Protein AF-A0AAD6W6A5-F1 (afdb_monomer_lite)

Sequence (103 aa):
MQERSLSLMQMAKISSALYDYQSNKKLVYVSILTSPTIGGVTASFGMLGDIIIVEPNAYIAFAGKRVIEQTLNKTIPEGSQAVEFFTWVGHPSKKKRWRMVSF

Organism: NCBI:txid444605

Foldseek 3Di:
DVCPVVVLVVQVVVQVVVCCCCPVVVDFFEAEDAAPAEASCLVGPNVVGLEYEYEFQHQYYNDDQVVVCVVVVDHDDPSCRTPVVCDDPDDPVCVPRYDHDYD

Secondary structure (DSSP, 8-state):
-TTTHHHHHHHHHHHHHHHHHHHTS----EEEE-S-EETTTTTTGGG--SEEEE-TT-BEESS-HHHHHHHHTSPPPTTTTBGGG------GGGTTT--EE--

Radius of gyration: 15.16 Å; chains: 1; bounding box: 34×35×39 Å

pLDDT: mean 79.55, std 20.35, range [32.75, 97.12]

Structure (mmCIF, N/CA/C/O backbone):
data_AF-A0AAD6W6A5-F1
#
_entry.id   AF-A0AAD6W6A5-F1
#
loop_
_atom_site.group_PDB
_atom_site.id
_atom_site.type_symbol
_atom_site.label_atom_id
_atom_site.label_alt_id
_atom_site.label_comp_id
_atom_site.label_asym_id
_atom_site.label_entity_id
_atom_site.label_seq_id
_atom_site.pdbx_PDB_ins_code
_atom_site.Cartn_x
_atom_site.Cartn_y
_atom_site.Cartn_z
_atom_site.occupancy
_atom_site.B_iso_or_equiv
_atom_site.auth_seq_id
_atom_site.auth_comp_id
_atom_site.auth_asym_id
_atom_site.auth_atom_id
_atom_site.pdbx_PDB_model_num
ATOM 1 N N . MET A 1 1 ? 10.899 11.570 -2.367 1.00 80.50 1 MET A N 1
ATOM 2 C CA . MET A 1 1 ? 12.221 11.218 -1.776 1.00 80.50 1 MET A CA 1
ATOM 3 C C . MET A 1 1 ? 12.860 12.372 -1.004 1.00 80.50 1 MET A C 1
ATOM 5 O O . MET A 1 1 ? 13.710 12.124 -0.160 1.00 80.50 1 MET A O 1
ATOM 9 N N . GLN A 1 2 ? 12.456 13.614 -1.272 1.00 96.31 2 GLN A N 1
ATOM 10 C CA . GLN A 1 2 ? 12.954 14.851 -0.672 1.00 96.31 2 GLN A CA 1
ATOM 11 C C . GLN A 1 2 ? 12.863 14.818 0.863 1.00 96.31 2 GLN A C 1
ATOM 13 O O . GLN A 1 2 ? 13.808 15.197 1.547 1.00 96.31 2 GLN A O 1
ATOM 18 N N . GLU A 1 3 ? 11.777 14.250 1.390 1.00 94.06 3 GLU A N 1
ATOM 19 C CA . GLU A 1 3 ? 11.543 14.070 2.830 1.00 94.06 3 GLU A CA 1
ATOM 20 C C . GLU A 1 3 ? 12.260 12.849 3.444 1.00 94.06 3 GLU A C 1
ATOM 22 O O . GLU A 1 3 ? 12.186 12.621 4.649 1.00 94.06 3 GLU A O 1
ATOM 27 N N . ARG A 1 4 ? 12.978 12.051 2.639 1.00 93.31 4 ARG A N 1
ATOM 28 C CA . ARG A 1 4 ? 13.783 10.889 3.063 1.00 93.31 4 ARG A CA 1
ATOM 29 C C . ARG A 1 4 ? 13.046 9.987 4.070 1.00 93.31 4 ARG A C 1
ATOM 31 O O . ARG A 1 4 ? 11.951 9.508 3.781 1.00 93.31 4 ARG A O 1
ATOM 38 N N . SER A 1 5 ? 13.633 9.744 5.241 1.00 94.81 5 SER A N 1
ATOM 39 C CA . SER A 1 5 ? 13.088 8.875 6.287 1.00 94.81 5 SER A CA 1
ATOM 40 C C . SER A 1 5 ? 11.726 9.332 6.810 1.00 94.81 5 SER A C 1
ATOM 42 O O . SER A 1 5 ? 10.935 8.479 7.197 1.00 94.81 5 SER A O 1
ATOM 44 N N . LEU A 1 6 ? 11.397 10.629 6.769 1.00 95.81 6 LEU A N 1
ATOM 45 C CA . LEU A 1 6 ? 10.080 11.108 7.201 1.00 95.81 6 LEU A CA 1
ATOM 46 C C . LEU A 1 6 ? 8.965 10.542 6.319 1.00 95.81 6 LEU A C 1
ATOM 48 O O . LEU A 1 6 ? 7.936 10.117 6.843 1.00 95.81 6 LEU A O 1
ATOM 52 N N . SER A 1 7 ? 9.203 10.450 5.006 1.00 94.44 7 SER A N 1
ATOM 53 C CA . SER A 1 7 ? 8.255 9.823 4.076 1.00 94.44 7 SER A CA 1
ATOM 54 C C . SER A 1 7 ? 8.110 8.316 4.313 1.00 94.44 7 SER A C 1
ATOM 56 O O . SER A 1 7 ? 7.008 7.784 4.210 1.00 94.44 7 SER A O 1
ATOM 58 N N . LEU A 1 8 ? 9.189 7.635 4.719 1.00 94.25 8 LEU A N 1
ATOM 59 C CA . LEU A 1 8 ? 9.141 6.218 5.091 1.00 94.25 8 LEU A CA 1
ATOM 60 C C . LEU A 1 8 ? 8.322 6.004 6.373 1.00 94.25 8 LEU A C 1
ATOM 62 O O . LEU A 1 8 ? 7.488 5.105 6.436 1.00 94.25 8 LEU A O 1
ATOM 66 N N . MET A 1 9 ? 8.509 6.860 7.381 1.00 96.88 9 MET A N 1
ATOM 67 C CA . MET A 1 9 ? 7.797 6.749 8.658 1.00 96.88 9 MET A CA 1
ATOM 68 C C . MET A 1 9 ? 6.283 6.949 8.525 1.00 96.88 9 MET A C 1
ATOM 70 O O . MET A 1 9 ? 5.530 6.419 9.345 1.00 96.88 9 MET A O 1
ATOM 74 N N . GLN A 1 10 ? 5.805 7.629 7.475 1.00 96.00 10 GLN A N 1
ATOM 75 C CA . GLN A 1 10 ? 4.363 7.729 7.214 1.00 96.00 10 GLN A CA 1
ATOM 76 C C . GLN A 1 10 ? 3.717 6.359 6.989 1.00 96.00 10 GLN A C 1
ATOM 78 O O . GLN A 1 10 ? 2.579 6.153 7.407 1.00 96.00 10 GLN A O 1
ATOM 83 N N . MET A 1 11 ? 4.443 5.398 6.408 1.00 95.56 11 MET A N 1
ATOM 84 C CA . MET A 1 11 ? 3.934 4.038 6.224 1.00 95.56 11 MET A CA 1
ATOM 85 C C . MET A 1 11 ? 3.607 3.390 7.567 1.00 95.56 11 MET A C 1
ATOM 87 O O . MET A 1 11 ? 2.512 2.857 7.742 1.00 95.56 11 MET A O 1
ATOM 91 N N . ALA A 1 12 ? 4.530 3.476 8.527 1.00 95.06 12 ALA A N 1
ATOM 92 C CA . ALA A 1 12 ? 4.332 2.930 9.864 1.00 95.06 12 ALA A CA 1
ATOM 93 C C . ALA A 1 12 ? 3.189 3.651 10.591 1.00 95.06 12 ALA A C 1
ATOM 95 O O . ALA A 1 12 ? 2.291 2.995 11.113 1.00 95.06 12 ALA A O 1
ATOM 96 N N . LYS A 1 13 ? 3.175 4.990 10.546 1.00 97.12 13 LYS A N 1
ATOM 97 C CA . LYS A 1 13 ? 2.155 5.826 11.196 1.00 97.12 13 LYS A CA 1
ATOM 98 C C . LYS A 1 13 ? 0.737 5.520 10.709 1.00 97.12 13 LYS A C 1
ATOM 100 O O . LYS A 1 13 ? -0.180 5.383 11.515 1.00 97.12 13 LYS A O 1
ATOM 105 N N . ILE A 1 14 ? 0.535 5.446 9.395 1.00 96.44 14 ILE A N 1
ATOM 106 C CA . ILE A 1 14 ? -0.797 5.194 8.833 1.00 96.44 14 ILE A CA 1
ATOM 107 C C . ILE A 1 14 ? -1.198 3.737 9.083 1.00 96.44 14 ILE A C 1
ATOM 109 O O . ILE A 1 14 ? -2.343 3.478 9.441 1.00 96.44 14 ILE A O 1
ATOM 113 N N . SER A 1 15 ? -0.258 2.793 8.975 1.00 95.19 15 SER A N 1
ATOM 114 C CA . SER A 1 15 ? -0.541 1.375 9.236 1.00 95.19 15 SER A CA 1
ATOM 115 C C . SER A 1 15 ? -0.937 1.120 10.693 1.00 95.19 15 SER A C 1
ATOM 117 O O . SER A 1 15 ? -1.866 0.354 10.936 1.00 95.19 15 SER A O 1
ATOM 119 N N . SER A 1 16 ? -0.297 1.784 11.664 1.00 95.69 16 SER A N 1
ATOM 120 C CA . SER A 1 16 ? -0.677 1.663 13.078 1.00 95.69 16 SER A CA 1
ATOM 121 C C . SER A 1 16 ? -2.055 2.269 13.350 1.00 95.69 16 SER A C 1
ATOM 123 O O . SER A 1 16 ? -2.881 1.647 14.011 1.00 95.69 16 SER A O 1
ATOM 125 N N . ALA A 1 17 ? -2.345 3.443 12.781 1.00 96.19 17 ALA A N 1
ATOM 126 C CA . ALA A 1 17 ? -3.661 4.065 12.908 1.00 96.19 17 ALA A CA 1
ATOM 127 C C . ALA A 1 17 ? -4.771 3.199 12.286 1.00 96.19 17 ALA A C 1
ATOM 129 O O . ALA A 1 17 ? -5.862 3.078 12.847 1.00 96.19 17 ALA A O 1
ATOM 130 N N . LEU A 1 18 ? -4.487 2.568 11.144 1.00 95.19 18 LEU A N 1
ATOM 131 C CA . LEU A 1 18 ? -5.414 1.659 10.482 1.00 95.19 18 LEU A CA 1
ATOM 132 C C . LEU A 1 18 ? -5.638 0.375 11.293 1.00 95.19 18 LEU A C 1
ATOM 134 O O . LEU A 1 18 ? -6.773 -0.084 11.413 1.00 95.19 18 LEU A O 1
ATOM 138 N N . TYR A 1 19 ? -4.585 -0.171 11.903 1.00 93.94 19 TYR A N 1
ATOM 139 C CA . TYR A 1 19 ? -4.708 -1.319 12.797 1.00 93.94 19 TYR A CA 1
ATOM 140 C C . TYR A 1 19 ? -5.647 -1.024 13.973 1.00 93.94 19 TYR A C 1
ATOM 142 O O . TYR A 1 19 ? -6.526 -1.835 14.268 1.00 93.94 19 TYR A O 1
ATOM 150 N N . ASP A 1 20 ? -5.519 0.146 14.601 1.00 94.75 20 ASP A N 1
ATOM 151 C CA . ASP A 1 20 ? -6.417 0.565 15.681 1.00 94.75 20 ASP A CA 1
ATOM 152 C C . ASP A 1 20 ? -7.855 0.779 15.185 1.00 94.75 20 ASP A C 1
ATOM 154 O O . ASP A 1 20 ? -8.818 0.407 15.863 1.00 94.75 20 ASP A O 1
ATOM 158 N N . TYR A 1 21 ? -8.019 1.339 13.984 1.00 94.56 21 TYR A N 1
ATOM 159 C CA . TYR A 1 21 ? -9.320 1.522 13.339 1.00 94.56 21 TYR A CA 1
ATOM 160 C C . TYR A 1 21 ? -10.046 0.185 13.105 1.00 94.56 21 TYR A C 1
ATOM 162 O O . TYR A 1 21 ? -11.229 0.052 13.427 1.00 94.56 21 TYR A O 1
ATOM 170 N N . GLN A 1 22 ? -9.333 -0.832 12.620 1.00 92.44 22 GLN A N 1
ATOM 171 C CA . GLN A 1 22 ? -9.902 -2.155 12.360 1.00 92.44 22 GLN A CA 1
ATOM 172 C C . GLN A 1 22 ? -10.069 -2.990 13.638 1.00 92.44 22 GLN A C 1
ATOM 174 O O . GLN A 1 22 ? -11.074 -3.681 13.793 1.00 92.44 22 GLN A O 1
ATOM 179 N N . SER A 1 23 ? -9.108 -2.941 14.564 1.00 89.44 23 SER A N 1
ATOM 180 C CA . SER A 1 23 ? -9.074 -3.832 15.735 1.00 89.44 23 SER A CA 1
ATOM 181 C C . SER A 1 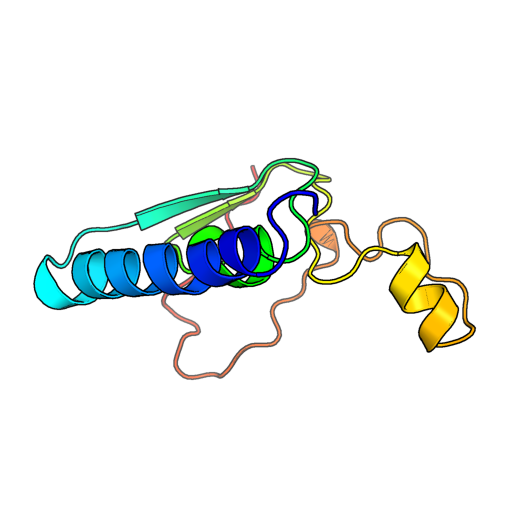23 ? -9.885 -3.291 16.909 1.00 89.44 23 SER A C 1
ATOM 183 O O . SER A 1 23 ? -10.713 -4.011 17.468 1.00 89.44 23 SER A O 1
ATOM 185 N N . ASN A 1 24 ? -9.687 -2.018 17.265 1.00 90.75 24 ASN A N 1
ATOM 186 C CA . ASN A 1 24 ? -10.330 -1.420 18.437 1.00 90.75 24 ASN A CA 1
ATOM 187 C C . ASN A 1 24 ? -11.721 -0.885 18.093 1.00 90.75 24 ASN A C 1
ATOM 189 O O . ASN A 1 24 ? -12.669 -1.100 18.845 1.00 90.75 24 AS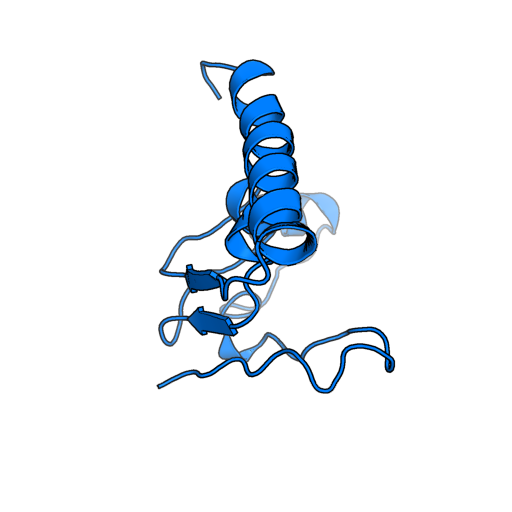N A O 1
ATOM 193 N N . LYS A 1 25 ? -11.857 -0.209 16.943 1.00 92.94 25 LYS A N 1
ATOM 194 C CA . LYS A 1 25 ? -13.139 0.382 16.519 1.00 92.94 25 LYS A CA 1
ATOM 195 C C . LYS A 1 25 ? -14.007 -0.565 15.689 1.00 92.94 25 LYS A C 1
ATOM 197 O O . LYS A 1 25 ? -15.194 -0.295 15.542 1.00 92.94 25 LYS A O 1
ATOM 202 N N . LYS A 1 26 ? -13.446 -1.675 15.189 1.00 91.44 26 LYS A N 1
ATOM 203 C CA . LYS A 1 26 ? -14.151 -2.687 14.377 1.00 91.44 26 LYS A CA 1
ATOM 204 C C . LYS A 1 26 ? -14.855 -2.095 13.150 1.00 91.44 26 LYS A C 1
ATOM 206 O O . LYS A 1 26 ? -15.932 -2.547 12.770 1.00 91.44 26 LYS A O 1
ATOM 211 N N . LEU A 1 27 ? -14.249 -1.076 12.545 1.00 93.50 27 LEU A N 1
ATOM 212 C CA . LEU A 1 27 ? -14.775 -0.421 11.352 1.00 93.50 27 LEU A CA 1
ATOM 213 C C . LEU A 1 27 ? -14.138 -1.002 10.086 1.00 93.50 27 LEU A C 1
ATOM 215 O O . LEU A 1 27 ? -12.993 -1.452 10.102 1.00 93.50 27 LEU A O 1
ATOM 219 N N . VAL A 1 28 ? -14.901 -0.987 8.993 1.00 93.12 28 VAL A N 1
ATOM 220 C CA . VAL A 1 28 ? -14.470 -1.506 7.690 1.00 93.12 28 VAL A CA 1
ATOM 221 C C . VAL A 1 28 ? -13.638 -0.453 6.972 1.00 93.12 28 VAL A C 1
ATOM 223 O O . VAL A 1 28 ? -14.080 0.684 6.819 1.00 93.12 28 VAL A O 1
ATOM 226 N N . TYR A 1 29 ? -12.460 -0.843 6.490 1.00 93.50 29 TYR A N 1
ATOM 227 C CA . TYR A 1 29 ? -11.640 -0.002 5.624 1.00 93.50 29 TYR A CA 1
ATOM 228 C C . TYR A 1 29 ? -11.661 -0.533 4.189 1.00 93.50 29 TYR A C 1
ATOM 230 O O . TYR A 1 29 ? -11.336 -1.695 3.942 1.00 93.50 29 TYR A O 1
ATOM 238 N N . VAL A 1 30 ? -12.042 0.324 3.241 1.00 93.38 30 VAL A N 1
ATOM 239 C CA . VAL A 1 30 ? -12.028 0.013 1.807 1.00 93.38 30 VAL A CA 1
ATOM 240 C C . VAL A 1 30 ? -10.898 0.798 1.155 1.00 93.38 30 VAL A C 1
ATOM 242 O O . VAL A 1 30 ? -10.874 2.026 1.215 1.00 93.38 30 VAL A O 1
ATOM 245 N N . SER A 1 31 ? -9.964 0.080 0.540 1.00 92.12 31 SER A N 1
ATOM 246 C CA . SER A 1 31 ? -8.871 0.653 -0.239 1.00 92.12 31 SER A CA 1
ATOM 247 C C . SER A 1 31 ? -9.256 0.643 -1.712 1.00 92.12 31 SER A C 1
ATOM 249 O O . SER A 1 31 ? -9.648 -0.396 -2.240 1.00 92.12 31 SER A O 1
ATOM 251 N N . ILE A 1 32 ? -9.163 1.794 -2.372 1.00 92.25 32 ILE A N 1
ATOM 252 C CA . ILE A 1 32 ? -9.357 1.912 -3.818 1.00 92.25 32 ILE A CA 1
ATOM 253 C C . ILE A 1 32 ? -7.995 2.237 -4.416 1.00 92.25 32 ILE A C 1
ATOM 255 O O . ILE A 1 32 ? -7.450 3.312 -4.169 1.00 92.25 32 ILE A O 1
ATOM 259 N N . LEU A 1 33 ? -7.433 1.289 -5.158 1.00 90.56 33 LEU A N 1
ATOM 260 C CA . LEU A 1 33 ? -6.138 1.436 -5.800 1.00 90.56 33 LEU A CA 1
ATOM 261 C C . LEU A 1 33 ? -6.336 1.786 -7.274 1.00 90.56 33 LEU A C 1
ATOM 263 O O . LEU A 1 33 ? -7.027 1.084 -8.011 1.00 90.56 33 LEU A O 1
ATOM 267 N N . THR A 1 34 ? -5.706 2.872 -7.704 1.00 90.88 34 THR A N 1
ATOM 268 C CA . THR A 1 34 ? -5.730 3.341 -9.092 1.00 90.88 34 THR A CA 1
ATOM 269 C C . THR A 1 34 ? -4.321 3.346 -9.671 1.00 90.88 34 THR A C 1
ATOM 271 O O . THR A 1 34 ? -3.319 3.217 -8.954 1.00 90.88 34 THR A O 1
ATOM 274 N N . SER A 1 35 ? -4.226 3.438 -10.995 1.00 88.75 35 SER A N 1
ATOM 275 C CA . SER A 1 35 ? -2.935 3.441 -11.678 1.00 88.75 35 SER A CA 1
ATOM 276 C C . SER A 1 35 ? -2.251 4.816 -11.594 1.00 88.75 35 SER A C 1
ATOM 278 O O . SER A 1 35 ? -2.888 5.808 -11.948 1.00 88.75 35 SER A O 1
ATOM 280 N N . PRO A 1 36 ? -0.955 4.918 -11.230 1.00 90.75 36 PRO A N 1
ATOM 281 C CA . PRO A 1 36 ? -0.080 3.891 -10.661 1.00 90.75 36 PRO A CA 1
ATOM 282 C C . PRO A 1 36 ? -0.067 3.917 -9.120 1.00 90.75 36 PRO A C 1
ATOM 284 O O . PRO A 1 36 ? 0.105 4.973 -8.513 1.00 90.75 36 PRO A O 1
ATOM 287 N N . THR A 1 37 ? -0.104 2.746 -8.473 1.00 91.88 37 THR A N 1
ATOM 288 C CA . THR A 1 37 ? 0.141 2.624 -7.023 1.00 91.88 37 THR A CA 1
ATOM 289 C C . THR A 1 37 ? 1.335 1.706 -6.772 1.00 91.88 37 THR A C 1
ATOM 291 O O . THR A 1 37 ? 1.249 0.485 -6.917 1.00 91.88 37 THR A O 1
ATOM 294 N N . ILE A 1 38 ? 2.487 2.297 -6.427 1.00 90.56 38 ILE A N 1
ATOM 295 C CA . ILE A 1 38 ? 3.759 1.571 -6.302 1.00 90.56 38 ILE A CA 1
ATOM 296 C C . ILE A 1 38 ? 4.439 1.846 -4.954 1.00 90.56 38 ILE A C 1
ATOM 298 O O . ILE A 1 38 ? 4.309 2.929 -4.379 1.00 90.56 38 ILE A O 1
ATOM 302 N N . GLY A 1 39 ? 5.238 0.897 -4.467 1.00 91.56 39 GLY A N 1
ATOM 303 C CA . GLY A 1 39 ? 6.201 1.140 -3.395 1.00 91.56 39 GLY A CA 1
ATOM 304 C C . GLY A 1 39 ? 5.551 1.233 -2.027 1.00 91.56 39 GLY A C 1
ATOM 305 O O . GLY A 1 39 ? 4.833 0.327 -1.606 1.00 91.56 39 GLY A O 1
ATOM 306 N N . GLY A 1 40 ? 5.847 2.317 -1.307 1.00 91.94 40 GLY A N 1
ATOM 307 C CA . GLY A 1 40 ? 5.471 2.467 0.097 1.00 91.94 40 GLY A CA 1
ATOM 308 C C . GLY A 1 40 ? 3.962 2.472 0.346 1.00 91.94 40 GLY A C 1
ATOM 309 O O . GLY A 1 40 ? 3.511 1.938 1.355 1.00 91.94 40 GLY A O 1
ATOM 310 N N . VAL A 1 41 ? 3.167 3.007 -0.583 1.00 93.25 41 VAL A N 1
ATOM 311 C CA . VAL A 1 41 ? 1.696 2.998 -0.477 1.00 93.25 41 VAL A CA 1
ATOM 312 C C . VAL A 1 41 ? 1.163 1.569 -0.592 1.00 93.25 41 VAL A C 1
ATOM 314 O O . VAL A 1 41 ? 0.420 1.118 0.279 1.00 93.25 41 VAL A O 1
ATOM 317 N N . THR A 1 42 ? 1.618 0.825 -1.604 1.00 91.38 42 THR A N 1
ATOM 318 C CA . THR A 1 42 ? 1.261 -0.587 -1.814 1.00 91.38 42 THR A CA 1
ATOM 319 C C . THR A 1 42 ? 1.713 -1.472 -0.652 1.00 91.38 42 THR A C 1
ATOM 321 O O . THR A 1 42 ? 0.994 -2.381 -0.262 1.00 91.38 42 THR A O 1
ATOM 324 N N . ALA A 1 43 ? 2.878 -1.198 -0.057 1.00 89.69 43 ALA A N 1
ATOM 325 C CA . ALA A 1 43 ? 3.406 -1.937 1.097 1.00 89.69 43 ALA A CA 1
ATOM 326 C C . ALA A 1 43 ? 2.847 -1.492 2.460 1.00 89.69 43 ALA A C 1
ATOM 328 O O . ALA A 1 43 ? 3.284 -2.003 3.491 1.00 89.69 43 ALA A O 1
ATOM 329 N N . SER A 1 44 ? 1.926 -0.529 2.492 1.00 92.75 44 SER A N 1
ATOM 330 C CA . SER A 1 44 ? 1.298 -0.053 3.725 1.00 92.75 44 SER A CA 1
ATOM 331 C C . SER A 1 44 ? -0.223 -0.084 3.591 1.00 92.75 44 SER A C 1
ATOM 333 O O . SER A 1 44 ? -0.794 -1.121 3.260 1.00 92.75 44 SER A O 1
ATOM 335 N N . PHE A 1 45 ? -0.896 1.037 3.837 1.00 93.06 45 PHE A N 1
ATOM 336 C CA . PHE A 1 45 ? -2.351 1.122 3.903 1.00 93.06 45 PHE A CA 1
ATOM 337 C C . PHE A 1 45 ? -3.048 0.670 2.614 1.00 93.06 45 PHE A C 1
ATOM 339 O O . PHE A 1 45 ? -4.143 0.121 2.694 1.00 93.06 45 PHE A O 1
ATOM 346 N N . GLY A 1 46 ? -2.401 0.801 1.451 1.00 90.69 46 GLY A N 1
ATOM 347 C CA . GLY A 1 46 ? -2.971 0.382 0.171 1.00 90.69 46 GLY A CA 1
ATOM 348 C C . GLY A 1 46 ? -3.384 -1.095 0.139 1.00 90.69 46 GLY A C 1
ATOM 349 O O . GLY A 1 46 ? -4.427 -1.421 -0.426 1.00 90.69 46 GLY A O 1
ATOM 350 N N . MET A 1 47 ? -2.622 -1.973 0.801 1.00 90.06 47 MET A N 1
ATOM 351 C CA . MET A 1 47 ? -2.868 -3.423 0.825 1.00 90.06 47 MET A CA 1
ATOM 352 C C . MET A 1 47 ? -3.435 -3.928 2.169 1.00 90.06 47 MET A C 1
ATOM 354 O O . MET A 1 47 ? -3.558 -5.132 2.383 1.00 90.06 47 MET A O 1
ATOM 358 N N . LEU A 1 48 ? -3.787 -3.025 3.093 1.00 90.50 48 LEU A N 1
ATOM 359 C CA . LEU A 1 48 ? -4.309 -3.363 4.428 1.00 90.50 48 LEU A CA 1
ATOM 360 C C . LEU A 1 48 ? -5.838 -3.180 4.570 1.00 90.50 48 LEU A C 1
ATOM 362 O O . LEU A 1 48 ? -6.382 -3.405 5.652 1.00 90.50 48 LEU A O 1
ATOM 366 N N . GLY A 1 49 ? -6.548 -2.803 3.500 1.00 88.31 49 GLY A N 1
ATOM 367 C CA . GLY A 1 49 ? -8.010 -2.620 3.509 1.00 88.31 49 GLY A CA 1
ATOM 368 C C . GLY A 1 49 ? -8.811 -3.906 3.498 1.00 88.31 49 GLY A C 1
ATOM 369 O O . GLY A 1 49 ? -8.595 -4.730 2.640 1.00 88.31 49 GLY A O 1
ATOM 370 N N . ASP A 1 50 ? -9.800 -4.062 4.380 1.00 87.69 50 ASP A N 1
ATOM 371 C CA . ASP A 1 50 ? -10.679 -5.242 4.406 1.00 87.69 50 ASP A CA 1
ATOM 372 C C . ASP A 1 50 ? -11.265 -5.588 3.027 1.00 87.69 50 ASP A C 1
ATOM 374 O O . ASP A 1 50 ? -11.458 -6.758 2.702 1.00 87.69 50 ASP A O 1
ATOM 378 N N . ILE A 1 51 ? -11.515 -4.564 2.208 1.00 87.56 51 ILE A N 1
ATOM 379 C CA . ILE A 1 51 ? -11.838 -4.702 0.791 1.00 87.56 51 ILE A CA 1
ATOM 380 C C . ILE A 1 51 ? -10.840 -3.857 -0.000 1.00 87.56 51 ILE A C 1
ATOM 382 O O . ILE A 1 51 ? -10.647 -2.680 0.306 1.00 87.56 51 ILE A O 1
ATOM 386 N N . ILE A 1 52 ? -10.237 -4.448 -1.032 1.00 90.38 52 ILE A N 1
ATOM 387 C CA . ILE A 1 52 ? -9.410 -3.729 -2.003 1.00 90.38 52 ILE A CA 1
ATOM 388 C C . ILE A 1 52 ? -10.132 -3.754 -3.346 1.00 90.38 52 ILE A C 1
ATOM 390 O O . ILE A 1 52 ? -10.367 -4.821 -3.915 1.00 90.38 52 ILE A O 1
ATOM 394 N N . ILE A 1 53 ? -10.469 -2.570 -3.839 1.00 88.19 53 ILE A N 1
ATOM 395 C CA . ILE A 1 53 ? -11.018 -2.341 -5.171 1.00 88.19 53 ILE A CA 1
ATOM 396 C C . ILE A 1 53 ? -9.886 -1.803 -6.026 1.00 88.19 53 ILE A C 1
ATOM 398 O O . ILE A 1 53 ? -9.132 -0.935 -5.582 1.00 88.19 53 ILE A O 1
ATOM 402 N N . VAL A 1 54 ? -9.756 -2.320 -7.240 1.00 87.38 54 VAL A N 1
ATOM 403 C CA . VAL A 1 54 ? -8.709 -1.876 -8.150 1.00 87.38 54 VAL A CA 1
ATOM 404 C C . VAL A 1 54 ? -9.294 -1.627 -9.527 1.00 87.38 54 VAL A C 1
ATOM 406 O O . VAL A 1 54 ? -10.118 -2.408 -10.001 1.00 87.38 54 VAL A O 1
ATOM 409 N N . GLU A 1 55 ? -8.870 -0.533 -10.152 1.00 85.56 55 GLU A N 1
ATOM 410 C CA . GLU A 1 55 ? -9.222 -0.221 -11.536 1.00 85.56 55 GLU A CA 1
ATOM 411 C C . GLU A 1 55 ? -8.649 -1.285 -12.503 1.00 85.56 55 GLU A C 1
ATOM 413 O O . GLU A 1 55 ? -7.521 -1.760 -12.299 1.00 85.56 55 GLU A O 1
ATOM 418 N N . PRO A 1 56 ? -9.390 -1.674 -13.559 1.00 80.94 56 PRO A N 1
ATOM 419 C CA . PRO A 1 56 ? -8.867 -2.534 -14.619 1.00 80.94 56 PRO A CA 1
ATOM 420 C C . PRO A 1 56 ? -7.568 -1.981 -15.201 1.00 80.94 56 PRO A C 1
ATOM 422 O O . PRO A 1 56 ? -7.405 -0.771 -15.342 1.00 80.94 56 PRO A O 1
ATOM 425 N N . ASN A 1 57 ? -6.629 -2.861 -15.550 1.00 80.25 57 ASN A N 1
ATOM 426 C CA . ASN A 1 57 ? -5.307 -2.478 -16.064 1.00 80.25 57 ASN A CA 1
ATOM 427 C C . ASN A 1 57 ? -4.470 -1.567 -15.143 1.00 80.25 57 ASN A C 1
ATOM 429 O O . ASN A 1 57 ? -3.449 -1.030 -15.584 1.00 80.25 57 ASN A O 1
ATOM 433 N N . ALA A 1 58 ? -4.838 -1.394 -13.866 1.00 84.81 58 ALA A N 1
ATOM 434 C CA . ALA A 1 58 ? -4.036 -0.570 -12.975 1.00 84.81 58 ALA A CA 1
ATOM 435 C C . ALA A 1 58 ? -2.644 -1.169 -12.748 1.00 84.81 58 ALA A C 1
ATOM 437 O O . ALA A 1 58 ? -2.463 -2.382 -12.622 1.00 84.81 58 ALA A O 1
ATOM 438 N N . TYR A 1 59 ? -1.645 -0.295 -1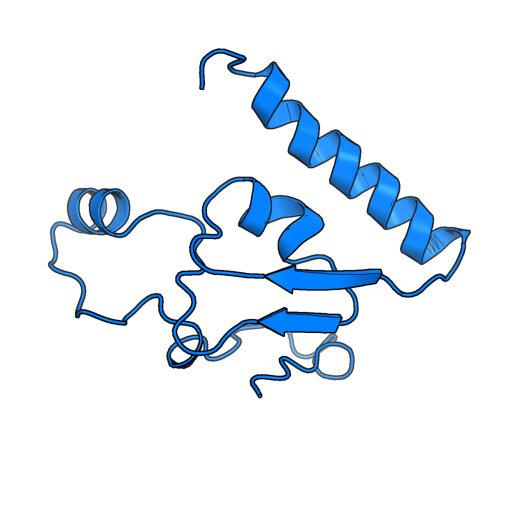2.667 1.00 87.12 59 TYR A N 1
ATOM 439 C CA . TYR A 1 59 ? -0.272 -0.685 -12.392 1.00 87.12 59 TYR A CA 1
ATOM 440 C C . TYR A 1 59 ? -0.011 -0.645 -10.885 1.00 87.12 59 TYR A C 1
ATOM 442 O O . TYR A 1 59 ? 0.237 0.422 -10.311 1.00 87.12 59 TYR A O 1
ATOM 450 N N . ILE A 1 60 ? -0.089 -1.817 -10.247 1.00 87.81 60 ILE A N 1
ATOM 451 C CA . ILE A 1 60 ? 0.049 -1.979 -8.796 1.00 87.81 60 ILE A CA 1
ATOM 452 C C . ILE A 1 60 ? 1.254 -2.865 -8.490 1.00 87.81 60 ILE A C 1
ATOM 454 O O . ILE A 1 60 ? 1.280 -4.044 -8.838 1.00 87.81 60 ILE A O 1
ATOM 458 N N . ALA A 1 61 ? 2.266 -2.321 -7.815 1.00 87.19 61 ALA A N 1
ATOM 459 C CA . ALA A 1 61 ? 3.490 -3.072 -7.534 1.00 87.19 61 ALA A CA 1
ATOM 460 C C . ALA A 1 61 ? 4.193 -2.619 -6.253 1.00 87.19 61 ALA A C 1
ATOM 462 O O . ALA A 1 61 ? 4.012 -1.505 -5.783 1.00 87.19 61 ALA A O 1
ATOM 463 N N . PHE A 1 62 ? 5.059 -3.456 -5.684 1.00 88.12 62 PHE A N 1
ATOM 464 C CA . PHE A 1 62 ? 5.995 -2.976 -4.664 1.00 88.12 62 PHE A CA 1
ATOM 465 C C . PHE A 1 62 ? 7.212 -2.301 -5.310 1.00 88.12 62 PHE A C 1
ATOM 467 O O . PHE A 1 62 ? 7.527 -1.154 -5.012 1.00 88.12 62 PHE A O 1
ATOM 474 N N . ALA A 1 63 ? 7.865 -2.986 -6.246 1.00 88.50 63 ALA A N 1
ATOM 475 C CA . ALA A 1 63 ? 8.990 -2.452 -7.004 1.00 88.50 63 ALA A CA 1
ATOM 476 C C . ALA A 1 63 ? 8.582 -2.187 -8.459 1.00 88.50 63 ALA A C 1
ATOM 478 O O . ALA A 1 63 ? 7.850 -2.973 -9.059 1.00 88.50 63 ALA A O 1
ATOM 479 N N . GLY A 1 64 ? 9.065 -1.087 -9.039 1.00 86.62 64 GLY A N 1
ATOM 480 C CA . GLY A 1 64 ? 8.833 -0.788 -10.453 1.00 86.62 64 GLY A CA 1
ATOM 481 C C . GLY A 1 64 ? 9.585 -1.750 -11.380 1.00 86.62 64 GLY A C 1
ATOM 482 O O . GLY A 1 64 ? 10.649 -2.255 -11.013 1.00 86.62 64 GLY A O 1
ATOM 483 N N . LYS A 1 65 ? 9.066 -1.944 -12.601 1.00 86.38 65 LYS A N 1
ATOM 484 C CA . LYS A 1 65 ? 9.618 -2.846 -13.635 1.00 86.38 65 LYS A CA 1
ATOM 485 C C . LYS A 1 65 ? 11.136 -2.702 -13.783 1.00 86.38 65 LYS A C 1
ATOM 487 O O . LYS A 1 65 ? 11.861 -3.682 -13.656 1.00 86.38 65 LYS A O 1
ATOM 492 N N . ARG A 1 66 ? 11.616 -1.461 -13.922 1.00 87.94 66 ARG A N 1
ATOM 493 C CA . ARG A 1 66 ? 13.044 -1.132 -14.076 1.00 87.94 66 ARG A CA 1
ATOM 494 C C . ARG A 1 66 ? 13.925 -1.727 -12.974 1.00 87.94 66 ARG A C 1
ATOM 496 O O . ARG A 1 66 ? 14.975 -2.279 -13.273 1.00 87.94 66 ARG A O 1
ATOM 503 N N . VAL A 1 67 ? 13.512 -1.616 -11.710 1.00 89.25 67 VAL A N 1
ATOM 504 C CA . VAL A 1 67 ? 14.308 -2.106 -10.569 1.00 89.25 67 VAL A CA 1
ATOM 505 C C . VAL A 1 67 ? 14.377 -3.631 -10.582 1.00 89.25 67 VAL A C 1
ATOM 507 O O . VAL A 1 67 ? 15.430 -4.208 -10.315 1.00 89.25 67 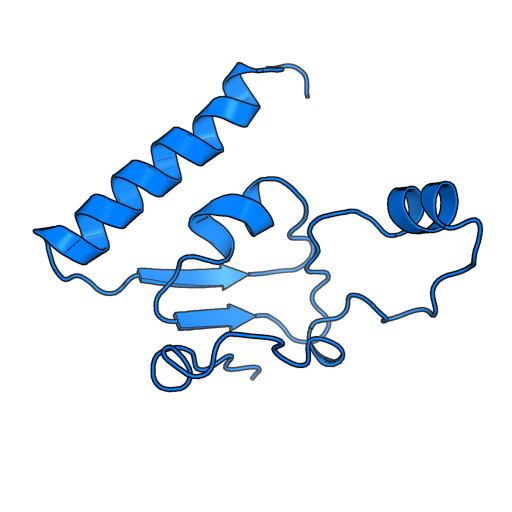VAL A O 1
ATOM 510 N N . ILE A 1 68 ? 13.266 -4.285 -10.922 1.00 87.56 68 ILE A N 1
ATOM 511 C CA . ILE A 1 68 ? 13.192 -5.745 -10.989 1.00 87.56 68 ILE A CA 1
ATOM 512 C C . ILE A 1 68 ? 14.058 -6.268 -12.146 1.00 87.56 68 ILE A C 1
ATOM 514 O O . ILE A 1 68 ? 14.850 -7.183 -11.938 1.00 87.56 68 ILE A O 1
ATOM 518 N N . GLU A 1 69 ? 13.979 -5.657 -13.330 1.00 91.06 69 GLU A N 1
ATOM 519 C CA . GLU A 1 69 ? 14.797 -6.038 -14.491 1.00 91.06 69 GLU A CA 1
ATOM 520 C C . GLU A 1 69 ? 16.293 -5.865 -14.222 1.00 91.06 69 GLU A C 1
ATOM 522 O O . GLU A 1 69 ? 17.079 -6.759 -14.526 1.00 91.06 69 GLU A O 1
ATOM 527 N N . GLN A 1 70 ? 16.684 -4.755 -13.588 1.00 92.19 70 GLN A N 1
ATOM 528 C CA . GLN A 1 70 ? 18.077 -4.506 -13.207 1.00 92.19 70 GLN A CA 1
ATOM 529 C C . GLN A 1 70 ? 18.594 -5.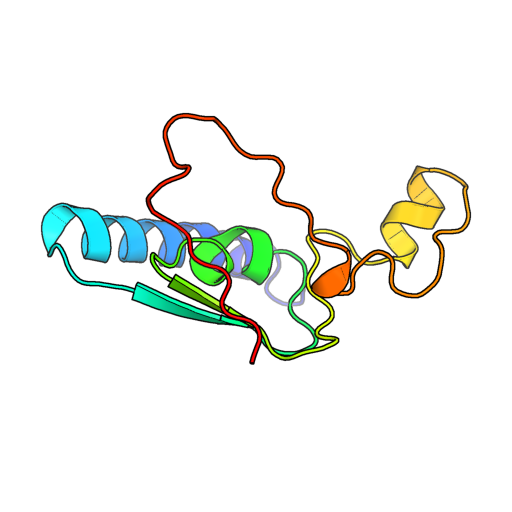518 -12.179 1.00 92.19 70 GLN A C 1
ATOM 531 O O . GLN A 1 70 ? 19.760 -5.893 -12.224 1.00 92.19 70 GLN A O 1
ATOM 536 N N . THR A 1 71 ? 17.736 -5.967 -11.261 1.00 92.06 71 THR A N 1
ATOM 537 C CA . THR A 1 71 ? 18.121 -6.911 -10.202 1.00 92.06 71 THR A CA 1
ATOM 538 C C . THR A 1 71 ? 18.192 -8.348 -10.720 1.00 92.06 71 THR A C 1
ATOM 540 O O . THR A 1 71 ? 19.083 -9.100 -10.337 1.00 92.06 71 THR A O 1
ATOM 543 N N . LEU A 1 72 ? 17.257 -8.745 -11.588 1.00 89.69 72 LEU A N 1
ATOM 544 C CA . LEU A 1 72 ? 17.165 -10.109 -12.123 1.00 89.69 72 LEU A CA 1
ATOM 545 C C . LEU A 1 72 ? 17.943 -10.309 -13.428 1.00 89.69 72 LEU A C 1
ATOM 547 O O . LEU A 1 72 ? 18.076 -11.446 -13.878 1.00 89.69 72 LEU A O 1
ATOM 551 N N . ASN A 1 73 ? 18.424 -9.223 -14.038 1.00 89.31 73 ASN A N 1
ATOM 552 C CA . ASN A 1 73 ? 19.086 -9.196 -15.342 1.00 89.31 73 ASN A CA 1
ATOM 553 C C . ASN A 1 73 ? 18.282 -9.927 -16.438 1.00 89.31 73 ASN A C 1
ATOM 555 O O . ASN A 1 73 ? 18.829 -10.637 -17.281 1.00 89.31 73 ASN A O 1
ATOM 559 N N . LYS A 1 74 ? 16.952 -9.795 -16.376 1.00 87.12 74 LYS A N 1
ATOM 560 C CA . LYS A 1 74 ? 15.977 -10.404 -17.288 1.00 87.12 74 LYS A CA 1
ATOM 561 C C . LYS A 1 74 ? 14.910 -9.380 -17.633 1.00 87.12 74 LYS A C 1
ATOM 563 O O . LYS A 1 74 ? 14.515 -8.599 -16.772 1.00 87.12 74 LYS A O 1
ATOM 568 N N . THR A 1 75 ? 14.428 -9.414 -18.870 1.00 83.38 75 THR A N 1
ATOM 569 C CA . THR A 1 75 ? 13.297 -8.595 -19.303 1.00 83.38 75 THR A CA 1
ATOM 570 C C . THR A 1 75 ? 12.001 -9.152 -18.730 1.00 83.38 75 THR A C 1
ATOM 572 O O . THR A 1 75 ? 11.775 -10.364 -18.712 1.00 83.38 75 THR A O 1
ATOM 575 N N . ILE A 1 76 ? 11.146 -8.262 -18.233 1.00 80.25 76 ILE A N 1
ATOM 576 C CA . ILE A 1 76 ? 9.837 -8.635 -17.701 1.00 80.25 76 ILE A CA 1
ATOM 577 C C . ILE A 1 76 ? 8.802 -8.428 -18.811 1.00 80.25 76 ILE A C 1
ATOM 579 O O . ILE A 1 76 ? 8.773 -7.339 -19.403 1.00 80.25 76 ILE A O 1
ATOM 583 N N . PRO A 1 77 ? 7.939 -9.426 -19.089 1.00 76.56 77 PRO A N 1
ATOM 584 C CA . PRO A 1 77 ? 6.866 -9.286 -20.066 1.00 76.56 77 PRO A CA 1
ATOM 585 C C . PRO A 1 77 ? 5.999 -8.060 -19.768 1.00 76.56 77 PRO A C 1
ATOM 587 O O . PRO A 1 77 ? 5.732 -7.733 -18.604 1.00 76.56 77 PRO A O 1
ATOM 590 N N . GLU A 1 78 ? 5.554 -7.363 -20.810 1.00 71.94 78 GLU A N 1
ATOM 591 C CA . GLU A 1 78 ? 4.599 -6.266 -20.650 1.00 71.94 78 GLU A CA 1
ATOM 592 C C . GLU A 1 78 ? 3.314 -6.767 -19.979 1.00 71.94 78 GLU A C 1
ATOM 594 O O . GLU A 1 78 ? 2.885 -7.895 -20.199 1.00 71.94 78 GLU A O 1
ATOM 599 N N . GLY A 1 79 ? 2.747 -5.962 -19.078 1.00 68.44 79 GLY A N 1
ATOM 600 C CA . GLY A 1 79 ? 1.546 -6.343 -18.328 1.00 68.44 79 GLY A CA 1
ATOM 601 C C . GLY A 1 79 ? 1.768 -7.262 -17.117 1.00 68.44 79 GLY A C 1
ATOM 602 O O . GLY A 1 79 ? 0.826 -7.472 -16.363 1.00 68.44 79 GLY A O 1
ATOM 603 N N . SER A 1 80 ? 2.993 -7.725 -16.823 1.00 64.38 80 SER A N 1
ATOM 604 C CA . SER A 1 80 ? 3.264 -8.616 -15.663 1.00 64.38 80 SER A CA 1
ATOM 605 C C . SER A 1 80 ? 2.931 -8.017 -14.283 1.00 64.38 80 SER A C 1
ATOM 607 O O . SER A 1 80 ? 2.965 -8.715 -13.274 1.00 64.38 80 SER A O 1
ATOM 609 N N . GLN A 1 81 ? 2.675 -6.710 -14.216 1.00 64.31 81 GLN A N 1
ATOM 610 C CA . GLN A 1 81 ? 2.309 -5.977 -12.996 1.00 64.31 81 GLN A CA 1
ATOM 611 C C . GLN A 1 81 ? 0.933 -5.303 -13.120 1.00 64.31 81 GLN A C 1
ATOM 613 O O . GLN A 1 81 ? 0.581 -4.454 -12.301 1.00 64.31 81 GLN A O 1
ATOM 618 N N . ALA A 1 82 ? 0.175 -5.655 -14.162 1.00 65.25 82 ALA A N 1
ATOM 619 C CA . ALA A 1 82 ? -1.237 -5.337 -14.233 1.00 65.25 82 ALA A CA 1
ATOM 620 C C . ALA A 1 82 ? -1.994 -6.196 -13.214 1.00 65.25 82 ALA A C 1
ATOM 622 O O . ALA A 1 82 ? -1.618 -7.336 -12.928 1.00 65.25 82 ALA A O 1
ATOM 623 N N . VAL A 1 83 ? -3.082 -5.646 -12.688 1.00 58.97 83 VAL A N 1
ATOM 624 C CA . VAL A 1 83 ? -3.968 -6.306 -11.713 1.00 58.97 83 VAL A CA 1
ATOM 625 C C . VAL A 1 83 ? -4.440 -7.682 -12.176 1.00 58.97 83 VAL A C 1
ATOM 627 O O . VAL A 1 83 ? -4.580 -8.592 -11.369 1.00 58.97 83 VAL A O 1
ATOM 630 N N . GLU A 1 84 ? -4.627 -7.864 -13.479 1.00 56.84 84 GLU A N 1
ATOM 631 C CA . GLU A 1 84 ? -5.081 -9.122 -14.078 1.00 56.84 84 GLU A CA 1
ATOM 632 C C . GLU A 1 84 ? -4.060 -10.261 -13.920 1.00 56.84 84 GLU A C 1
ATOM 634 O O . GLU A 1 84 ? -4.434 -11.429 -13.854 1.00 56.84 84 GLU A O 1
ATOM 639 N N . PHE A 1 85 ? -2.769 -9.934 -13.787 1.00 51.94 85 PHE A N 1
ATOM 640 C CA . PHE A 1 85 ? -1.710 -10.910 -13.521 1.00 51.94 85 PHE A CA 1
ATOM 641 C C . PHE A 1 85 ? -1.585 -11.251 -12.024 1.00 51.94 85 PHE A C 1
ATOM 643 O O . PHE A 1 85 ? -0.866 -12.178 -11.638 1.00 51.94 85 PHE A O 1
ATOM 650 N N . PHE A 1 86 ? -2.289 -10.519 -11.152 1.00 56.50 86 PHE A N 1
ATOM 651 C CA . PHE A 1 86 ? -2.226 -10.674 -9.703 1.00 56.50 86 PHE A CA 1
ATOM 652 C C . PHE A 1 86 ? -3.020 -11.910 -9.251 1.00 56.50 86 PHE A C 1
ATOM 654 O O . PHE A 1 86 ? -4.129 -11.835 -8.727 1.00 56.50 86 PHE A O 1
ATOM 661 N N . THR A 1 87 ? -2.429 -13.095 -9.417 1.00 46.19 87 THR A N 1
ATOM 662 C CA . THR A 1 87 ? -2.955 -14.310 -8.784 1.00 46.19 87 THR A CA 1
ATOM 663 C C . THR A 1 87 ? -2.504 -14.319 -7.324 1.00 46.19 87 THR A C 1
ATOM 665 O O . THR A 1 87 ? -1.311 -14.368 -7.027 1.00 46.19 87 THR A O 1
ATOM 668 N N . TRP A 1 88 ? -3.454 -14.215 -6.394 1.00 42.88 88 TRP A N 1
ATOM 669 C CA . TRP A 1 88 ? -3.184 -14.074 -4.962 1.00 42.88 88 TRP A CA 1
ATOM 670 C C . TRP A 1 88 ? -2.383 -15.266 -4.405 1.00 42.88 88 TRP A C 1
ATOM 672 O O . TRP A 1 88 ? -2.921 -16.359 -4.225 1.00 42.88 88 TRP A O 1
ATOM 682 N N . VAL A 1 89 ? -1.104 -15.056 -4.078 1.00 37.66 89 VAL A N 1
ATOM 683 C CA . VAL A 1 89 ? -0.321 -15.979 -3.244 1.00 37.66 89 VAL A CA 1
ATOM 684 C C . VAL A 1 89 ? -0.486 -15.531 -1.800 1.00 37.66 89 VAL A C 1
ATOM 686 O O . VAL A 1 89 ? 0.184 -14.609 -1.341 1.00 37.66 89 VAL A O 1
ATOM 689 N N . GLY A 1 90 ? -1.399 -16.159 -1.066 1.00 33.38 90 GLY A N 1
ATOM 690 C CA . GLY A 1 90 ? -1.577 -15.840 0.340 1.00 33.38 90 GLY A CA 1
ATOM 691 C C . GLY A 1 90 ? -2.047 -17.014 1.189 1.00 33.38 90 GLY A C 1
ATOM 692 O O . GLY A 1 90 ? -2.661 -17.982 0.736 1.00 33.38 90 GLY A O 1
ATOM 693 N N . HIS A 1 91 ? -1.681 -16.912 2.460 1.00 33.62 91 HIS A N 1
ATOM 694 C CA . HIS A 1 91 ? -1.825 -17.923 3.496 1.00 33.62 91 HIS A CA 1
ATOM 695 C C . HIS A 1 91 ? -3.278 -18.440 3.610 1.00 33.62 91 HIS A C 1
ATOM 697 O O . HIS A 1 91 ? -4.210 -17.628 3.685 1.00 33.62 91 HIS A O 1
ATOM 703 N N . PRO A 1 92 ? -3.507 -19.767 3.713 1.00 37.44 92 PRO A N 1
ATOM 704 C CA . PRO A 1 92 ? -4.848 -20.367 3.704 1.00 37.44 92 PRO A CA 1
ATOM 705 C C . PRO A 1 92 ? -5.806 -19.864 4.802 1.00 37.44 92 PRO A C 1
ATOM 707 O O . PRO A 1 92 ? -7.018 -19.995 4.649 1.00 37.44 92 PRO A O 1
ATOM 710 N N . 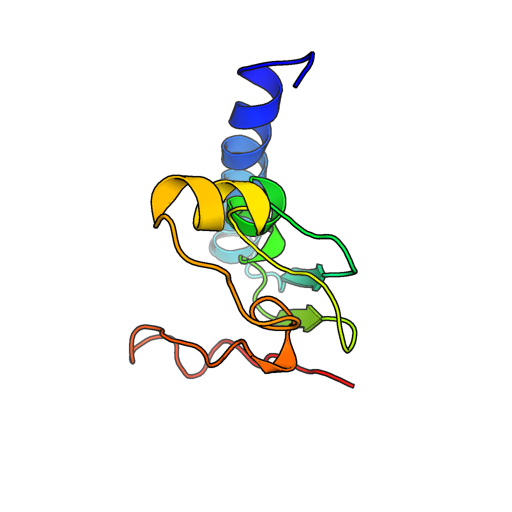SER A 1 93 ? -5.311 -19.235 5.875 1.00 36.47 93 SER A N 1
ATOM 711 C CA . SER A 1 93 ? -6.136 -18.769 7.000 1.00 36.47 93 SER A CA 1
ATOM 712 C C . SER A 1 93 ? -6.893 -17.457 6.748 1.00 36.47 93 SER A C 1
ATOM 714 O O . SER A 1 93 ? -7.866 -17.185 7.448 1.00 36.47 93 SER A O 1
ATOM 716 N N . LYS A 1 94 ? -6.509 -16.643 5.750 1.00 39.31 94 LYS A N 1
ATOM 717 C CA . LYS A 1 94 ? -7.178 -15.355 5.446 1.00 39.31 94 LYS A CA 1
ATOM 718 C C . LYS A 1 94 ? -8.002 -15.355 4.155 1.00 39.31 94 LYS A C 1
ATOM 720 O O . LYS A 1 94 ? -8.559 -14.325 3.779 1.00 39.31 94 LYS A O 1
ATOM 725 N N . LYS A 1 95 ? -8.173 -16.530 3.541 1.00 32.75 95 LYS A N 1
ATOM 726 C CA . LYS A 1 95 ? -8.855 -16.745 2.252 1.00 32.75 95 LYS A CA 1
ATOM 727 C C . LYS A 1 95 ? -10.315 -16.254 2.204 1.00 32.75 95 LYS A C 1
ATOM 729 O O . LYS A 1 95 ? -10.834 -16.012 1.125 1.00 32.75 95 LYS A O 1
ATOM 734 N N . LYS A 1 96 ? -10.986 -16.087 3.354 1.00 32.91 96 LYS A N 1
ATOM 735 C CA . LYS A 1 96 ? -12.379 -15.599 3.435 1.00 32.91 96 LYS A CA 1
ATOM 736 C C . LYS A 1 96 ? -12.532 -14.073 3.511 1.00 32.91 96 LYS A C 1
ATOM 738 O O . LYS A 1 96 ? -13.654 -13.599 3.376 1.00 32.91 96 LYS A O 1
ATOM 743 N N . ARG A 1 97 ? -11.459 -13.314 3.767 1.00 35.47 97 ARG A N 1
ATOM 744 C CA . ARG A 1 97 ? -11.567 -11.887 4.132 1.00 35.47 97 ARG A CA 1
ATOM 745 C C . ARG A 1 97 ? -11.366 -10.916 2.965 1.00 35.47 97 ARG A C 1
ATOM 747 O O . ARG A 1 97 ? -11.778 -9.778 3.094 1.00 35.47 97 ARG A O 1
ATOM 754 N N . TRP A 1 98 ? -10.817 -11.359 1.835 1.00 38.34 98 TRP A N 1
ATOM 755 C CA . TRP A 1 98 ? -10.408 -10.470 0.744 1.00 38.34 98 TRP A CA 1
ATOM 756 C C . TRP A 1 98 ? -11.112 -10.862 -0.553 1.00 38.34 98 TRP A C 1
ATOM 758 O O . TRP A 1 98 ? -10.843 -11.923 -1.113 1.00 38.34 98 TRP A O 1
ATOM 768 N N . ARG A 1 99 ? -12.028 -10.010 -1.024 1.00 41.50 99 ARG A N 1
ATOM 769 C CA . ARG A 1 99 ? -12.528 -10.045 -2.403 1.00 41.50 99 ARG A CA 1
ATOM 770 C C . ARG A 1 99 ? -11.875 -8.888 -3.144 1.00 41.50 99 ARG A C 1
ATOM 772 O O . ARG A 1 99 ? -12.187 -7.738 -2.854 1.00 41.50 99 ARG A O 1
ATOM 779 N N . MET A 1 100 ? -10.964 -9.202 -4.059 1.00 44.88 100 MET A N 1
ATOM 780 C CA . MET A 1 100 ? -10.542 -8.249 -5.079 1.00 44.88 100 MET A CA 1
ATOM 781 C C . MET A 1 100 ? -11.701 -8.164 -6.072 1.00 44.88 100 MET A C 1
ATOM 783 O O . MET A 1 100 ? -12.038 -9.159 -6.712 1.00 44.88 100 MET A O 1
ATOM 787 N N . VAL A 1 101 ? -12.389 -7.026 -6.087 1.00 43.19 101 VAL A N 1
ATOM 788 C CA . VAL A 1 101 ? -13.490 -6.772 -7.019 1.00 43.19 101 VAL A CA 1
ATOM 789 C C . VAL A 1 101 ? -12.927 -5.881 -8.112 1.00 43.19 101 VAL A C 1
ATOM 791 O O . VAL A 1 101 ? -12.751 -4.681 -7.909 1.00 43.19 101 VAL A O 1
ATOM 794 N N . SER A 1 102 ? -12.577 -6.500 -9.233 1.00 40.66 102 SER A N 1
ATOM 795 C CA . SER A 1 102 ? -12.348 -5.808 -10.498 1.00 40.66 102 SER A CA 1
ATOM 796 C C . SER A 1 102 ? -13.713 -5.662 -11.172 1.00 40.66 102 SER A C 1
ATOM 798 O O . SER A 1 102 ? -14.424 -6.662 -11.299 1.00 40.66 102 SER A O 1
ATOM 800 N N . PHE A 1 103 ? -14.108 -4.432 -11.500 1.00 40.53 103 PHE A N 1
ATOM 801 C CA . PHE A 1 103 ? -15.319 -4.144 -12.277 1.00 40.53 103 PHE A CA 1
ATOM 802 C C . PHE A 1 103 ? -15.005 -4.105 -13.767 1.00 40.53 103 PHE A C 1
ATOM 804 O O . PHE A 1 103 ? -13.901 -3.624 -14.100 1.00 40.53 103 PHE A O 1
#

InterPro domains:
  IPR000438 Acetyl-CoA carboxylase carboxyl transferase, beta subunit [PR01070] (33-50)
  IPR000438 Acetyl-CoA carboxylase carboxyl transferase, beta subunit [PR01070] (62-73)
  IPR011762 Acetyl-coenzyme A carboxyltransferase, N-terminal [PS50980] (1-103)
  IPR029045 ClpP/crotonase-like domain superfamily [SSF52096] (1-87)